Protein AF-A0A4S8V772-F1 (afdb_monomer_lite)

Organism: Aureobasidium pullulans (NCBI:txid5580)

Structure (mmCIF, N/CA/C/O backbone):
data_AF-A0A4S8V772-F1
#
_entry.id   AF-A0A4S8V772-F1
#
loop_
_atom_site.group_PDB
_atom_site.id
_atom_s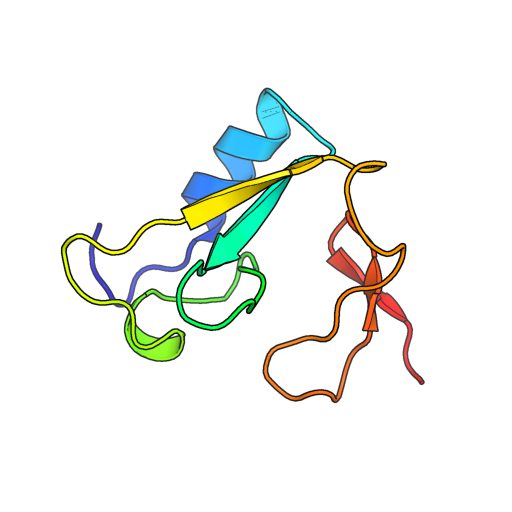ite.type_symbol
_atom_site.label_atom_id
_atom_site.label_alt_id
_atom_site.label_comp_id
_atom_site.label_asym_id
_atom_site.label_entity_id
_atom_site.label_seq_id
_atom_site.pdbx_PDB_ins_code
_atom_site.Cartn_x
_atom_site.Cartn_y
_atom_site.Cartn_z
_atom_site.occupancy
_atom_site.B_iso_or_equiv
_atom_site.auth_seq_id
_atom_site.auth_comp_id
_atom_site.auth_asym_id
_atom_site.auth_atom_id
_atom_site.pdbx_PDB_model_num
ATOM 1 N N . MET A 1 1 ? -1.799 5.461 12.560 1.00 71.19 1 MET A N 1
ATOM 2 C CA . MET A 1 1 ? -1.745 6.232 11.299 1.00 71.19 1 MET A CA 1
ATOM 3 C C . MET A 1 1 ? -3.101 6.893 11.104 1.00 71.19 1 MET A C 1
ATOM 5 O O . MET A 1 1 ? -4.088 6.260 11.450 1.00 71.19 1 MET A O 1
ATOM 9 N N . ASN A 1 2 ? -3.165 8.141 10.633 1.00 85.00 2 ASN A N 1
ATOM 10 C CA . ASN A 1 2 ? -4.440 8.742 10.227 1.00 85.00 2 ASN A CA 1
ATOM 11 C C . ASN A 1 2 ? -4.913 8.035 8.932 1.00 85.00 2 ASN A C 1
ATOM 13 O O . ASN A 1 2 ? -4.095 7.904 8.021 1.00 85.00 2 ASN A O 1
ATOM 17 N N . PRO A 1 3 ? -6.166 7.546 8.856 1.00 84.69 3 PRO A N 1
ATOM 18 C CA . PRO A 1 3 ? -6.647 6.721 7.744 1.00 84.69 3 PRO A CA 1
ATOM 19 C C . PRO A 1 3 ? -6.707 7.441 6.387 1.00 84.69 3 PRO A C 1
ATOM 21 O O . PRO A 1 3 ? -6.710 6.775 5.356 1.00 84.69 3 PRO A O 1
ATOM 24 N N . ASP A 1 4 ? -6.663 8.773 6.373 1.00 88.25 4 ASP A N 1
ATOM 25 C CA . ASP A 1 4 ? -6.619 9.577 5.144 1.00 88.25 4 ASP A CA 1
ATOM 26 C C . ASP A 1 4 ? -5.197 10.032 4.780 1.00 88.25 4 ASP A C 1
ATOM 28 O O . ASP A 1 4 ? -4.978 10.707 3.777 1.00 88.25 4 ASP A O 1
ATOM 32 N N . THR A 1 5 ? -4.202 9.670 5.593 1.00 88.88 5 THR A N 1
ATOM 33 C CA . THR A 1 5 ? -2.790 9.890 5.264 1.00 88.88 5 THR A CA 1
ATOM 34 C C . THR A 1 5 ? -2.293 8.772 4.361 1.00 88.88 5 THR A C 1
ATOM 36 O O . THR A 1 5 ? -2.559 7.599 4.617 1.00 88.88 5 THR A O 1
ATOM 39 N N . SER A 1 6 ? -1.543 9.129 3.320 1.00 90.12 6 SER A N 1
ATOM 40 C CA . SER A 1 6 ? -1.026 8.151 2.370 1.00 90.12 6 SER A CA 1
ATOM 41 C C . SER A 1 6 ? 0.109 7.295 2.942 1.00 90.12 6 SER A C 1
ATOM 43 O O . SER A 1 6 ? 0.806 7.679 3.890 1.00 90.12 6 SER A O 1
ATOM 45 N N . PHE A 1 7 ? 0.336 6.132 2.330 1.00 88.00 7 PHE A N 1
ATOM 46 C CA . PHE A 1 7 ? 1.428 5.222 2.686 1.00 88.00 7 PHE A CA 1
ATOM 47 C C . PHE A 1 7 ? 2.821 5.717 2.281 1.00 88.00 7 PHE A C 1
ATOM 49 O O . PHE A 1 7 ? 3.811 5.084 2.650 1.00 88.00 7 PHE A O 1
ATOM 56 N N . GLN A 1 8 ? 2.933 6.862 1.600 1.00 87.81 8 GLN A N 1
ATOM 57 C CA . GLN A 1 8 ? 4.188 7.408 1.081 1.00 87.81 8 GLN A CA 1
ATOM 58 C C . GLN A 1 8 ? 5.334 7.388 2.101 1.00 87.81 8 GLN A C 1
ATOM 60 O O . GLN A 1 8 ? 6.420 6.905 1.792 1.00 87.81 8 GLN A O 1
ATOM 65 N N . SER A 1 9 ? 5.122 7.883 3.324 1.00 88.19 9 SER A N 1
ATOM 66 C CA . SER A 1 9 ? 6.180 7.908 4.347 1.00 88.19 9 SER A CA 1
ATOM 67 C C . SER A 1 9 ? 6.574 6.505 4.815 1.00 88.19 9 SER A C 1
ATOM 69 O O . SER A 1 9 ? 7.759 6.231 4.990 1.00 88.19 9 SER A O 1
ATOM 71 N N . VAL A 1 10 ? 5.598 5.604 4.966 1.00 86.88 10 VAL A N 1
ATOM 72 C CA . VAL A 1 10 ? 5.824 4.210 5.384 1.00 86.88 10 VAL A CA 1
ATOM 73 C C . VAL A 1 10 ? 6.628 3.466 4.320 1.00 86.88 10 VAL A C 1
ATOM 75 O O . VAL A 1 10 ? 7.658 2.866 4.622 1.00 86.88 10 VAL A O 1
ATOM 78 N N . LEU A 1 11 ? 6.197 3.560 3.062 1.00 86.00 11 LEU A N 1
ATOM 79 C CA . LEU A 1 11 ? 6.849 2.911 1.930 1.00 86.00 11 LEU A CA 1
ATOM 80 C C . LEU A 1 11 ? 8.216 3.528 1.626 1.00 86.00 11 LEU A C 1
ATOM 82 O O . LEU A 1 11 ? 9.159 2.802 1.316 1.00 86.00 11 LEU A O 1
ATOM 86 N N . LYS A 1 12 ? 8.381 4.844 1.803 1.00 87.06 12 LYS A N 1
ATOM 87 C CA . LYS A 1 12 ? 9.688 5.502 1.698 1.00 87.06 12 LYS A CA 1
ATOM 88 C C . LYS A 1 12 ? 10.674 4.952 2.728 1.00 87.06 12 LYS A C 1
ATOM 90 O O . LYS A 1 12 ? 11.785 4.589 2.349 1.00 87.06 12 LYS A O 1
ATOM 95 N N . SER A 1 13 ? 10.282 4.851 4.000 1.00 87.88 13 SER A N 1
ATOM 96 C CA . SER A 1 13 ? 11.130 4.254 5.041 1.00 87.88 13 SER A CA 1
ATOM 97 C C . SER A 1 13 ? 11.412 2.774 4.778 1.00 87.88 13 SER A C 1
ATOM 99 O O . SER A 1 13 ? 12.549 2.334 4.923 1.00 87.88 13 SER A O 1
ATOM 101 N N . LEU A 1 14 ? 10.416 2.013 4.313 1.00 83.88 14 LEU A N 1
ATOM 102 C CA . LEU A 1 14 ? 10.596 0.606 3.949 1.00 83.88 14 LEU A CA 1
ATOM 103 C C . LEU A 1 14 ? 11.646 0.440 2.844 1.00 83.88 14 LEU A C 1
ATOM 105 O O . LEU A 1 14 ? 12.559 -0.374 2.974 1.00 83.88 14 LEU A O 1
ATOM 109 N N . ARG A 1 15 ? 11.556 1.244 1.779 1.00 83.06 15 ARG A N 1
ATOM 110 C CA . ARG A 1 15 ? 12.472 1.182 0.632 1.00 83.06 15 ARG A CA 1
ATOM 111 C C . ARG A 1 15 ? 13.881 1.686 0.951 1.00 83.06 15 ARG A C 1
ATOM 113 O O . ARG A 1 15 ? 14.821 1.270 0.283 1.00 83.06 15 ARG A O 1
ATOM 120 N N . GLN A 1 16 ? 14.061 2.520 1.978 1.00 84.75 16 GLN A N 1
ATOM 121 C CA . GLN A 1 16 ? 15.400 2.910 2.443 1.00 84.75 16 GLN A CA 1
ATOM 122 C C . GLN A 1 16 ? 16.197 1.710 2.965 1.00 84.75 16 GLN A C 1
ATOM 124 O O . GLN A 1 16 ? 17.383 1.590 2.669 1.00 84.75 16 GLN A O 1
ATOM 129 N N . SER A 1 17 ? 15.554 0.817 3.718 1.00 80.75 17 SER A N 1
ATOM 130 C CA . SER A 1 17 ? 16.197 -0.394 4.246 1.00 80.75 17 SER A CA 1
ATOM 131 C C . SER A 1 17 ? 16.095 -1.581 3.289 1.00 80.75 17 SER A C 1
ATOM 133 O O . SER A 1 17 ? 16.949 -2.466 3.293 1.00 80.75 17 SER A O 1
ATOM 135 N N . HIS A 1 18 ? 15.051 -1.609 2.463 1.00 79.50 18 HIS A N 1
ATOM 136 C CA . HIS A 1 18 ? 14.726 -2.719 1.579 1.00 79.50 18 HIS A CA 1
ATOM 137 C C . HIS A 1 18 ? 14.178 -2.204 0.237 1.00 79.50 18 HIS A C 1
ATOM 139 O O . HIS A 1 18 ? 12.967 -2.220 0.013 1.00 79.50 18 HIS A O 1
ATOM 145 N N . PRO A 1 19 ? 15.050 -1.768 -0.690 1.00 74.06 19 PRO A N 1
ATOM 146 C CA . PRO A 1 19 ? 14.663 -1.022 -1.897 1.00 74.06 19 PRO A CA 1
ATOM 147 C C . PRO A 1 19 ? 13.780 -1.786 -2.891 1.00 74.06 19 PRO A C 1
ATOM 149 O O . PRO A 1 19 ? 13.288 -1.195 -3.846 1.00 74.06 19 PRO A O 1
ATOM 152 N N . ARG A 1 20 ? 13.587 -3.089 -2.680 1.00 74.44 20 ARG A N 1
ATOM 153 C CA . ARG A 1 20 ? 12.814 -3.993 -3.540 1.00 74.44 20 ARG A CA 1
ATOM 154 C C . ARG A 1 20 ? 11.637 -4.646 -2.806 1.00 74.44 20 ARG A C 1
ATOM 156 O O . ARG A 1 20 ? 11.153 -5.678 -3.257 1.00 74.44 20 ARG A O 1
ATOM 163 N N . LYS A 1 21 ? 11.223 -4.097 -1.655 1.00 76.38 21 LYS A N 1
ATOM 164 C CA . LYS A 1 21 ? 10.054 -4.582 -0.911 1.00 76.38 21 LYS A CA 1
ATOM 165 C C . LYS A 1 21 ? 8.794 -3.796 -1.250 1.00 76.38 21 LYS A C 1
ATOM 167 O O . LYS A 1 21 ? 8.829 -2.569 -1.353 1.00 76.38 21 LYS A O 1
ATOM 172 N N . VAL A 1 22 ? 7.685 -4.520 -1.337 1.00 79.81 22 VAL A N 1
ATOM 173 C CA . VAL A 1 22 ? 6.327 -3.988 -1.491 1.00 79.81 22 VAL A CA 1
ATOM 174 C C . VAL A 1 22 ? 5.432 -4.524 -0.377 1.00 79.81 22 VAL A C 1
ATOM 176 O O . VAL A 1 22 ? 5.777 -5.490 0.309 1.00 79.81 22 VAL A O 1
ATOM 179 N N . LEU A 1 23 ? 4.298 -3.857 -0.179 1.00 84.69 23 LEU A N 1
ATOM 180 C CA . LEU A 1 23 ? 3.273 -4.252 0.780 1.00 84.69 23 LEU A CA 1
ATOM 181 C C . LEU A 1 23 ? 2.036 -4.736 0.029 1.00 84.69 23 LEU A C 1
ATOM 183 O O . LEU A 1 23 ? 1.651 -4.133 -0.973 1.00 84.69 23 LEU A O 1
ATOM 187 N N . GLN A 1 24 ? 1.398 -5.777 0.547 1.00 85.06 24 GLN A N 1
ATOM 188 C CA . GLN A 1 24 ? 0.120 -6.283 0.059 1.00 85.06 24 GLN A CA 1
ATOM 189 C C . GLN A 1 24 ? -0.854 -6.421 1.226 1.00 85.06 24 GLN A C 1
ATOM 191 O O . GLN A 1 24 ? -0.477 -6.821 2.324 1.00 85.06 24 GLN A O 1
ATOM 196 N N . VAL A 1 25 ? -2.116 -6.092 0.996 1.00 86.12 25 VAL A N 1
ATOM 197 C CA . VAL A 1 25 ? -3.195 -6.311 1.955 1.00 86.12 25 VAL A CA 1
ATOM 198 C C . VAL A 1 25 ? -3.579 -7.785 1.918 1.00 86.12 25 VAL A C 1
ATOM 200 O O . VAL A 1 25 ? -4.084 -8.253 0.899 1.00 86.12 25 VAL A O 1
ATOM 203 N N . GLU A 1 26 ? -3.383 -8.508 3.024 1.00 83.38 26 GLU A N 1
ATOM 204 C CA . GLU A 1 26 ? -3.625 -9.961 3.090 1.00 83.38 26 GLU A CA 1
ATOM 205 C C . GLU A 1 26 ? -5.058 -10.324 2.673 1.00 83.38 26 GLU A C 1
ATOM 207 O O . GLU A 1 26 ? -5.274 -11.229 1.871 1.00 83.38 26 GLU A O 1
ATOM 212 N N . ALA A 1 27 ? -6.043 -9.571 3.167 1.00 80.81 27 ALA A N 1
ATOM 213 C CA . ALA A 1 27 ? -7.458 -9.866 2.956 1.00 80.81 27 ALA A CA 1
ATOM 214 C C . ALA A 1 27 ? -7.918 -9.714 1.496 1.00 80.81 27 ALA A C 1
ATOM 216 O O . ALA A 1 27 ? -8.904 -10.332 1.097 1.00 80.81 27 ALA A O 1
ATOM 217 N N . THR A 1 28 ? -7.242 -8.876 0.705 1.00 80.19 28 THR A N 1
ATOM 218 C CA . THR A 1 28 ? -7.668 -8.549 -0.668 1.00 80.19 28 THR A CA 1
ATOM 219 C C . THR A 1 28 ? -6.657 -8.963 -1.731 1.00 80.19 28 THR A C 1
ATOM 221 O O . THR A 1 28 ? -6.979 -8.920 -2.915 1.00 80.19 28 THR A O 1
ATOM 224 N N . GLY A 1 29 ? -5.431 -9.327 -1.341 1.00 78.31 29 GLY A N 1
ATOM 225 C CA . GLY A 1 29 ? -4.317 -9.538 -2.266 1.00 78.31 29 GLY A CA 1
ATOM 226 C C . GLY A 1 29 ? -3.879 -8.261 -2.995 1.00 78.31 29 GLY A C 1
ATOM 227 O O . GLY A 1 29 ? -3.081 -8.317 -3.929 1.00 78.31 29 GLY A O 1
ATOM 228 N N . ARG A 1 30 ? -4.400 -7.090 -2.606 1.00 79.06 30 ARG A N 1
ATOM 229 C CA . ARG A 1 30 ? -4.102 -5.824 -3.274 1.00 79.06 30 ARG A CA 1
ATOM 230 C C . ARG A 1 30 ? -2.777 -5.255 -2.792 1.00 79.06 30 ARG A C 1
ATOM 232 O O . ARG A 1 30 ? -2.550 -5.132 -1.591 1.00 79.06 30 ARG A O 1
ATOM 239 N N . PHE A 1 31 ? -1.939 -4.825 -3.726 1.00 83.25 31 PHE A N 1
ATOM 240 C CA . PHE A 1 31 ? -0.709 -4.117 -3.399 1.00 83.25 31 PHE A CA 1
ATOM 241 C C . PHE A 1 31 ? -0.954 -2.669 -2.984 1.00 83.25 31 PHE A C 1
ATOM 243 O O . PHE A 1 31 ? -1.868 -2.008 -3.475 1.00 83.25 31 PHE A O 1
ATOM 250 N N . VAL A 1 32 ? -0.108 -2.196 -2.075 1.00 84.75 32 VAL A N 1
ATOM 251 C CA . VAL A 1 32 ? -0.149 -0.845 -1.522 1.00 84.75 32 VAL A CA 1
ATOM 252 C C . VAL A 1 32 ? 0.860 0.033 -2.253 1.00 84.75 32 VAL A C 1
ATOM 254 O O . VAL A 1 32 ? 2.060 -0.261 -2.276 1.00 84.75 32 VAL A O 1
ATOM 257 N N . PHE A 1 33 ? 0.376 1.145 -2.793 1.00 84.25 33 PHE A N 1
ATOM 258 C CA . PHE A 1 33 ? 1.176 2.161 -3.468 1.00 84.25 33 PHE A CA 1
ATOM 259 C C . PHE A 1 33 ? 1.330 3.425 -2.611 1.00 84.25 33 PHE A C 1
ATOM 261 O O . PHE A 1 33 ? 0.614 3.643 -1.637 1.00 84.25 33 PHE A O 1
ATOM 268 N N . ASP A 1 34 ? 2.276 4.294 -2.976 1.00 85.94 34 ASP A N 1
ATOM 269 C CA . ASP A 1 34 ? 2.626 5.484 -2.181 1.00 85.94 34 ASP A CA 1
ATOM 270 C C . ASP A 1 34 ? 1.459 6.459 -2.001 1.00 85.94 34 ASP A C 1
ATOM 272 O O . ASP A 1 34 ? 1.362 7.122 -0.968 1.00 85.94 34 ASP A O 1
ATOM 276 N N . SER A 1 35 ? 0.591 6.553 -3.008 1.00 85.00 35 SER A N 1
ATOM 277 C CA . SER A 1 35 ? -0.587 7.418 -3.004 1.00 85.00 35 SER A CA 1
ATOM 278 C C . SER A 1 35 ? -1.791 6.810 -2.295 1.00 85.00 35 SER A C 1
ATOM 280 O O . SER A 1 35 ? -2.720 7.554 -1.993 1.00 85.00 35 SER A O 1
ATOM 282 N N . ASP A 1 36 ? -1.795 5.496 -2.045 1.00 86.81 36 ASP A N 1
ATOM 283 C CA . ASP A 1 36 ? -2.920 4.847 -1.381 1.00 86.81 36 ASP A CA 1
ATOM 284 C C . ASP A 1 36 ? -3.043 5.356 0.057 1.00 86.81 36 ASP A C 1
ATOM 286 O O . ASP A 1 36 ? -2.045 5.589 0.749 1.00 86.81 36 ASP A O 1
ATOM 290 N N . THR A 1 37 ? -4.281 5.482 0.524 1.00 89.25 37 THR A N 1
ATOM 291 C CA . THR A 1 37 ? -4.609 5.706 1.932 1.00 89.25 37 THR A CA 1
ATOM 292 C C . THR A 1 37 ? -5.287 4.470 2.525 1.00 89.25 37 THR A C 1
ATOM 294 O O . THR A 1 37 ? -5.936 3.710 1.797 1.00 89.25 37 THR A O 1
ATOM 297 N N . PRO A 1 38 ? -5.198 4.255 3.850 1.00 88.56 38 PRO A N 1
ATOM 298 C CA . PRO A 1 38 ? -5.974 3.213 4.513 1.00 88.56 38 PRO A CA 1
ATOM 299 C C . PRO A 1 38 ? -7.471 3.255 4.169 1.00 88.56 38 PRO A C 1
ATOM 301 O O . PRO A 1 38 ? -8.044 2.206 3.889 1.00 88.56 38 PRO A O 1
ATOM 304 N N . THR A 1 39 ? -8.088 4.442 4.103 1.00 88.44 39 THR A N 1
ATOM 305 C CA . THR A 1 39 ? -9.504 4.599 3.721 1.00 88.44 39 THR A CA 1
ATOM 306 C C . THR A 1 39 ? -9.784 4.087 2.303 1.00 88.44 39 THR A C 1
ATOM 308 O O . THR A 1 39 ? -10.757 3.364 2.098 1.00 88.44 39 THR A O 1
ATOM 311 N N . GLN A 1 40 ? -8.937 4.414 1.320 1.00 86.81 40 GLN A N 1
ATOM 312 C CA . GLN A 1 40 ? -9.104 3.967 -0.075 1.00 86.81 40 GLN A CA 1
ATOM 313 C C . GLN A 1 40 ? -8.947 2.455 -0.237 1.00 86.81 40 GLN A C 1
ATOM 315 O O . GLN A 1 40 ? -9.608 1.844 -1.075 1.00 86.81 40 GLN A O 1
ATOM 320 N N . LEU A 1 41 ? -8.077 1.859 0.574 1.00 84.25 41 LEU A N 1
ATOM 321 C CA . LEU A 1 41 ? -7.878 0.416 0.635 1.00 84.25 41 LEU A CA 1
ATOM 322 C C . LEU A 1 41 ? -8.954 -0.299 1.467 1.00 84.25 41 LEU A C 1
ATOM 324 O O . LEU A 1 41 ? -8.973 -1.526 1.503 1.00 84.25 41 LEU A O 1
ATOM 328 N N . GLY A 1 42 ? -9.848 0.450 2.122 1.00 86.50 42 GLY A N 1
ATOM 329 C CA . GLY A 1 42 ? -10.873 -0.098 3.006 1.00 86.50 42 GLY A CA 1
ATOM 330 C C . GLY A 1 42 ? -10.301 -0.733 4.272 1.00 86.50 42 GLY A C 1
ATOM 331 O O . GLY A 1 42 ? -10.958 -1.603 4.849 1.00 86.50 42 GLY A O 1
ATOM 332 N N . LEU A 1 43 ? -9.097 -0.316 4.690 1.00 85.44 43 LEU A N 1
ATOM 333 C CA . LEU A 1 43 ? -8.386 -0.986 5.765 1.00 85.44 43 LEU A CA 1
ATOM 334 C C . LEU A 1 43 ? -9.077 -0.800 7.112 1.00 85.44 43 LEU A C 1
ATOM 336 O O . LEU A 1 43 ? -9.448 0.313 7.500 1.00 85.44 43 LEU A O 1
ATOM 340 N N . LYS A 1 44 ? -9.188 -1.889 7.867 1.00 84.38 44 LYS A N 1
ATOM 341 C CA . LYS A 1 44 ? -9.735 -1.890 9.227 1.00 84.38 44 LYS A CA 1
ATOM 342 C C . LYS A 1 44 ? -8.619 -2.017 10.255 1.00 84.38 44 LYS A C 1
ATOM 344 O O . LYS A 1 44 ? -7.559 -2.586 10.009 1.00 84.38 44 LYS A O 1
ATOM 349 N N . GLY A 1 45 ? -8.864 -1.481 11.450 1.00 83.19 45 GLY A N 1
ATOM 350 C CA . GLY A 1 45 ? -7.930 -1.629 12.564 1.00 83.19 45 GLY A CA 1
ATOM 351 C C . GLY A 1 45 ? -7.656 -3.108 12.850 1.00 83.19 45 GLY A C 1
ATOM 352 O O . GLY A 1 45 ? -8.592 -3.858 13.114 1.00 83.19 45 GLY A O 1
ATOM 353 N N . GLY A 1 46 ? -6.382 -3.503 12.801 1.00 81.50 46 GLY A N 1
ATOM 354 C CA . GLY A 1 46 ? -5.944 -4.883 13.029 1.00 81.50 46 GLY A CA 1
ATOM 355 C C . GLY A 1 46 ? -5.748 -5.726 11.766 1.00 81.50 46 GLY A C 1
ATOM 356 O O . GLY A 1 46 ? -5.418 -6.899 11.902 1.00 81.50 46 GLY A O 1
ATOM 357 N N . GLU A 1 47 ? -5.920 -5.170 10.564 1.00 83.19 47 GLU A N 1
ATOM 358 C CA . GLU A 1 47 ? -5.571 -5.889 9.334 1.00 83.19 47 GLU A CA 1
ATOM 359 C C . GLU A 1 47 ? -4.066 -6.102 9.158 1.00 83.19 47 GLU A C 1
ATOM 361 O O . GLU A 1 47 ? -3.234 -5.260 9.512 1.00 83.19 47 GLU A O 1
ATOM 366 N N . THR A 1 48 ? -3.744 -7.241 8.550 1.00 84.44 48 THR A N 1
ATOM 367 C CA . THR A 1 48 ? -2.384 -7.661 8.234 1.00 84.44 48 THR A CA 1
ATOM 368 C C . THR A 1 48 ? -1.957 -7.128 6.871 1.00 84.44 48 THR A C 1
ATOM 370 O O . THR A 1 48 ? -2.663 -7.275 5.868 1.00 84.44 48 THR A O 1
ATOM 373 N N . LEU A 1 49 ? -0.749 -6.567 6.821 1.00 85.19 49 LEU A N 1
ATOM 374 C CA . LEU A 1 49 ? -0.040 -6.298 5.576 1.00 85.19 49 LEU A CA 1
ATOM 375 C C . LEU A 1 49 ? 1.087 -7.317 5.424 1.00 85.19 49 LEU A C 1
ATOM 377 O O . LEU A 1 49 ? 1.919 -7.475 6.321 1.00 85.19 49 LEU A O 1
ATOM 381 N N . LEU A 1 50 ? 1.112 -7.993 4.284 1.00 84.06 50 LEU A N 1
ATOM 382 C CA . LEU A 1 50 ? 2.167 -8.913 3.900 1.00 84.06 50 LEU A CA 1
ATOM 383 C C . LEU A 1 50 ? 3.308 -8.142 3.238 1.00 84.06 50 LEU A C 1
ATOM 385 O O . LEU A 1 50 ? 3.091 -7.168 2.513 1.00 84.06 50 LEU A O 1
ATOM 389 N N . PHE A 1 51 ? 4.532 -8.595 3.493 1.00 82.06 51 PHE A N 1
ATOM 390 C CA . PHE A 1 51 ? 5.738 -8.050 2.884 1.00 82.06 51 PHE A CA 1
ATOM 391 C C . PHE A 1 51 ? 6.219 -9.002 1.803 1.00 82.06 51 PHE A C 1
ATOM 393 O O . PHE A 1 51 ? 6.495 -10.163 2.094 1.00 82.06 51 PHE A O 1
ATOM 400 N N . PHE A 1 52 ? 6.414 -8.474 0.602 1.00 78.81 52 PHE A N 1
ATOM 401 C CA . PHE A 1 52 ? 6.994 -9.216 -0.511 1.00 78.81 52 PHE A CA 1
ATOM 402 C C . PHE A 1 52 ? 8.264 -8.536 -0.988 1.00 78.81 52 PHE A C 1
ATOM 404 O O . PHE A 1 52 ? 8.377 -7.308 -0.918 1.00 78.81 52 PHE A O 1
ATOM 411 N N . GLN A 1 53 ? 9.226 -9.321 -1.466 1.00 75.19 53 GLN A N 1
ATOM 412 C CA . GLN A 1 53 ? 10.425 -8.809 -2.124 1.00 75.19 53 GLN A CA 1
ATOM 413 C C . GLN A 1 53 ? 10.471 -9.254 -3.588 1.00 75.19 53 GLN A C 1
ATOM 415 O O . GLN A 1 53 ? 9.914 -10.290 -3.950 1.00 75.19 53 GLN A O 1
ATOM 420 N N . GLU A 1 54 ? 11.184 -8.493 -4.417 1.00 67.38 54 GLU A N 1
ATOM 421 C CA . GLU A 1 54 ? 11.458 -8.873 -5.805 1.00 67.38 54 GLU A CA 1
ATOM 422 C C . GLU A 1 54 ? 12.055 -10.293 -5.864 1.00 67.38 54 GLU A C 1
ATOM 424 O O . GLU A 1 54 ? 13.169 -10.527 -5.393 1.00 67.38 54 GLU A O 1
ATOM 429 N N . GLY A 1 55 ? 11.297 -11.233 -6.438 1.00 66.81 55 GLY A N 1
ATOM 430 C CA . GLY A 1 55 ? 11.650 -12.655 -6.523 1.00 66.81 55 GLY A CA 1
ATOM 431 C C . GLY A 1 55 ? 10.668 -13.602 -5.826 1.00 66.81 55 GLY A C 1
ATOM 432 O O . GLY A 1 55 ? 10.597 -14.761 -6.227 1.00 66.81 55 GLY A O 1
ATOM 433 N N . ASP A 1 56 ? 9.882 -13.112 -4.862 1.00 68.69 56 ASP A N 1
ATOM 434 C CA . ASP A 1 56 ? 8.882 -13.919 -4.141 1.00 68.69 56 ASP A CA 1
ATOM 435 C C . ASP A 1 56 ? 7.530 -13.995 -4.891 1.00 68.69 56 ASP A C 1
ATOM 437 O O . ASP A 1 56 ? 6.722 -14.881 -4.625 1.00 68.69 56 ASP A O 1
ATOM 441 N N . GLU A 1 57 ? 7.278 -13.085 -5.840 1.00 61.44 57 GLU A N 1
ATOM 442 C CA . GLU A 1 57 ? 5.956 -12.837 -6.444 1.00 61.44 57 GLU A CA 1
ATOM 443 C C . GLU A 1 57 ? 6.034 -12.366 -7.925 1.00 61.44 57 GLU A C 1
ATOM 445 O O . GLU A 1 57 ? 7.140 -12.155 -8.441 1.00 61.44 57 GLU A O 1
ATOM 450 N N . PRO A 1 58 ? 4.904 -12.244 -8.670 1.00 58.31 58 PRO A N 1
ATOM 451 C CA . PRO A 1 58 ? 4.914 -11.975 -10.115 1.00 58.31 58 PRO A CA 1
ATOM 452 C C . PRO A 1 58 ? 5.620 -10.665 -10.515 1.00 58.31 58 PRO A C 1
ATOM 454 O O . PRO A 1 58 ? 5.641 -9.673 -9.794 1.00 58.31 58 PRO A O 1
ATOM 457 N N . LYS A 1 59 ? 6.193 -10.640 -11.728 1.00 58.75 59 LYS A N 1
ATOM 458 C CA . LYS A 1 59 ? 7.005 -9.517 -12.248 1.00 58.7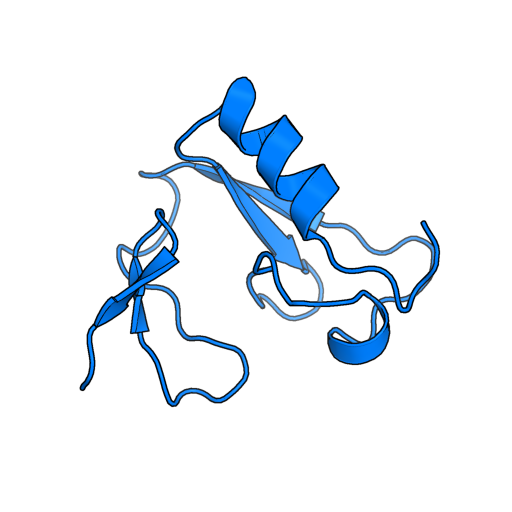5 59 LYS A CA 1
ATOM 459 C C . LYS A 1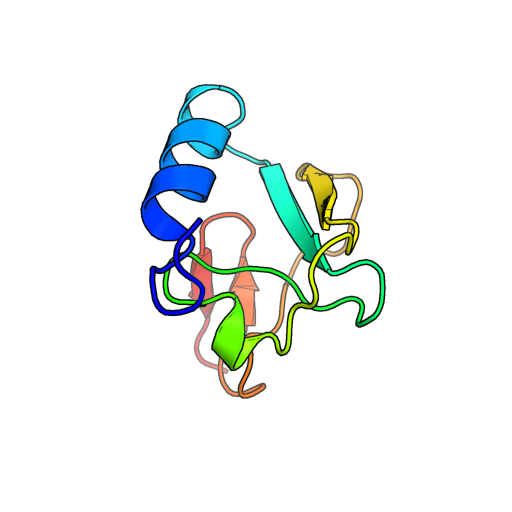 59 ? 6.244 -8.192 -12.436 1.00 58.75 59 LYS A C 1
ATOM 461 O O . LYS A 1 59 ? 6.897 -7.175 -12.654 1.00 58.75 59 LYS A O 1
ATOM 466 N N . VAL A 1 60 ? 4.911 -8.206 -12.401 1.00 59.81 60 VAL A N 1
ATOM 467 C CA . VAL A 1 60 ? 4.046 -7.065 -12.736 1.00 59.81 60 VAL A CA 1
ATOM 468 C C . VAL A 1 60 ? 2.898 -6.984 -11.735 1.00 59.81 60 VAL A C 1
ATOM 470 O O . VAL A 1 60 ? 2.282 -8.003 -11.425 1.00 59.81 60 VAL A O 1
ATOM 473 N N . MET A 1 61 ? 2.605 -5.776 -11.260 1.00 65.38 61 MET A N 1
ATOM 474 C CA . MET A 1 61 ? 1.511 -5.474 -10.339 1.00 65.38 61 MET A CA 1
ATOM 475 C C . MET A 1 61 ? 0.499 -4.576 -11.060 1.00 65.38 61 MET A C 1
ATOM 477 O O . MET A 1 61 ? 0.890 -3.667 -11.789 1.00 65.38 61 MET A O 1
ATOM 481 N N . LEU A 1 62 ? -0.798 -4.824 -10.881 1.00 59.31 62 LEU A N 1
ATOM 482 C CA . LEU A 1 62 ? -1.851 -3.942 -11.394 1.00 59.31 62 LEU A CA 1
ATOM 483 C C . LEU A 1 62 ? -2.214 -2.906 -10.331 1.00 59.31 62 LEU A C 1
ATOM 485 O O . LEU A 1 62 ? -2.332 -3.242 -9.150 1.00 59.31 62 LEU A O 1
ATOM 489 N N . ASP A 1 63 ? -2.394 -1.658 -10.756 1.00 59.28 63 ASP A N 1
ATOM 490 C CA . ASP A 1 63 ? -2.876 -0.606 -9.871 1.00 59.28 63 ASP A CA 1
ATOM 491 C C . ASP A 1 63 ? -4.357 -0.793 -9.487 1.00 59.28 63 ASP A C 1
ATOM 493 O O . ASP A 1 63 ? -5.088 -1.631 -10.021 1.00 59.28 63 ASP A O 1
ATOM 497 N N . ALA A 1 64 ? -4.807 0.041 -8.550 1.00 53.09 64 ALA A N 1
ATOM 498 C CA . ALA A 1 64 ? -6.170 0.109 -8.027 1.00 53.09 64 ALA A CA 1
ATOM 499 C C . ALA A 1 64 ? -7.290 0.157 -9.076 1.00 53.09 64 ALA A C 1
ATOM 501 O O . ALA A 1 64 ? -8.431 -0.201 -8.784 1.00 53.09 64 ALA A O 1
ATOM 502 N N . THR A 1 65 ? -6.976 0.694 -10.251 1.00 56.62 65 THR A N 1
ATOM 503 C CA . THR A 1 65 ? -7.923 0.997 -11.321 1.00 56.62 65 THR A CA 1
ATOM 504 C C . THR A 1 65 ? -7.853 -0.024 -12.450 1.00 56.62 65 THR A C 1
ATOM 506 O O . THR A 1 65 ? -8.651 0.048 -13.381 1.00 56.62 65 THR A O 1
ATOM 509 N N . MET A 1 66 ? -6.906 -0.971 -12.370 1.00 59.81 66 MET A N 1
ATOM 510 C CA . MET A 1 66 ? -6.511 -1.875 -13.452 1.00 59.81 66 MET A CA 1
ATOM 511 C C . MET A 1 66 ? -6.093 -1.145 -14.740 1.00 59.81 66 MET A C 1
ATOM 513 O O . MET A 1 66 ? -5.992 -1.771 -15.793 1.00 59.81 66 MET A O 1
ATOM 517 N N . ALA A 1 67 ? -5.860 0.168 -14.677 1.00 58.12 67 ALA A N 1
ATOM 518 C CA . ALA A 1 67 ? -5.510 0.979 -15.838 1.00 58.12 67 ALA A CA 1
ATOM 519 C C . ALA A 1 67 ? -3.994 1.042 -16.055 1.00 58.12 67 ALA A C 1
ATOM 521 O O . ALA A 1 67 ? -3.542 1.403 -17.141 1.00 58.12 67 ALA A O 1
ATOM 522 N N . VAL A 1 68 ? -3.210 0.696 -15.029 1.00 59.34 68 VAL A N 1
ATOM 523 C CA . VAL A 1 68 ? -1.754 0.794 -15.060 1.00 59.34 68 VAL A CA 1
ATOM 524 C C . VAL A 1 68 ? -1.123 -0.496 -14.556 1.00 59.34 68 VAL A C 1
ATOM 526 O O . VAL A 1 68 ? -1.452 -0.996 -13.479 1.00 59.34 68 VAL A O 1
ATOM 529 N N . MET A 1 69 ? -0.188 -1.024 -15.345 1.00 62.78 69 MET A N 1
ATOM 530 C CA . MET A 1 69 ? 0.757 -2.037 -14.890 1.00 62.78 69 MET A CA 1
ATOM 531 C C . MET A 1 69 ? 1.981 -1.329 -14.327 1.00 62.78 69 MET A C 1
ATOM 533 O O . MET A 1 69 ? 2.613 -0.548 -15.035 1.00 62.78 69 MET A O 1
ATOM 537 N N . SER A 1 70 ? 2.346 -1.619 -13.088 1.00 66.00 70 SER A N 1
ATOM 538 C CA . SER A 1 70 ? 3.549 -1.078 -12.466 1.00 66.00 70 SER A CA 1
ATOM 539 C C . SER A 1 70 ? 4.526 -2.204 -12.144 1.00 66.00 70 SER A C 1
ATOM 541 O O . SER A 1 70 ? 4.134 -3.301 -11.735 1.00 66.00 70 SER A O 1
ATOM 543 N N . ASP A 1 71 ? 5.816 -1.944 -12.345 1.00 65.88 71 AS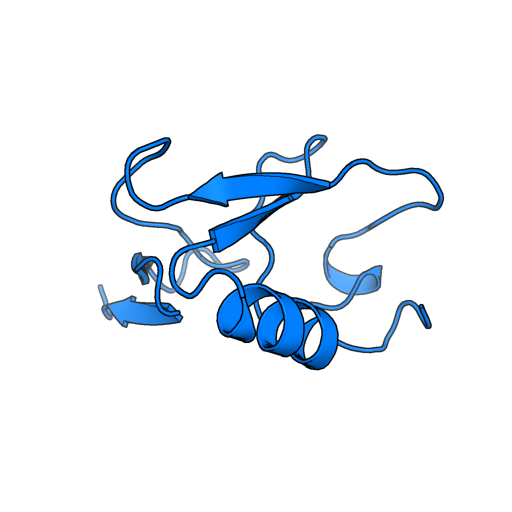P A N 1
ATOM 544 C CA . ASP A 1 71 ? 6.864 -2.817 -11.824 1.00 65.88 71 ASP A CA 1
ATOM 545 C C . ASP A 1 71 ? 7.047 -2.618 -10.305 1.00 65.88 71 ASP A C 1
ATOM 547 O O . ASP A 1 71 ? 6.464 -1.730 -9.677 1.00 65.88 71 ASP A O 1
ATOM 551 N N . TRP A 1 72 ? 7.928 -3.422 -9.713 1.00 61.72 72 TRP A N 1
ATOM 552 C CA . TRP A 1 72 ? 8.303 -3.375 -8.294 1.00 61.72 72 TRP A CA 1
ATOM 553 C C . TRP A 1 72 ? 8.841 -2.017 -7.8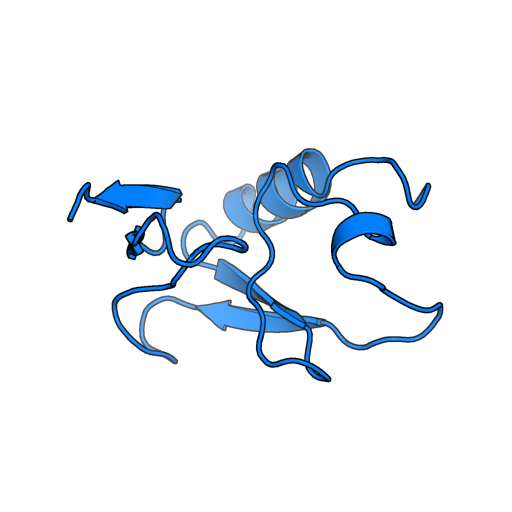11 1.00 61.72 72 TRP A C 1
ATOM 555 O O . TRP A 1 72 ? 8.959 -1.783 -6.608 1.00 61.72 72 TRP A O 1
ATOM 565 N N . ARG A 1 73 ? 9.210 -1.122 -8.731 1.00 58.97 73 ARG A N 1
ATOM 566 C CA . ARG A 1 73 ? 9.731 0.220 -8.448 1.00 58.97 73 ARG A CA 1
ATOM 567 C C . ARG A 1 73 ? 8.656 1.295 -8.603 1.00 58.97 73 ARG A C 1
ATOM 569 O O . ARG A 1 73 ? 8.965 2.469 -8.418 1.00 58.97 73 ARG A O 1
ATOM 576 N N . GLY A 1 74 ? 7.421 0.907 -8.925 1.00 59.66 74 GLY A N 1
ATOM 577 C CA . GLY A 1 74 ? 6.346 1.835 -9.253 1.00 59.66 74 GLY A CA 1
ATOM 578 C C . GLY A 1 74 ? 6.525 2.488 -10.623 1.00 59.66 74 GLY A C 1
ATOM 579 O O . GLY A 1 74 ? 5.917 3.526 -10.875 1.00 59.66 74 GLY A O 1
ATOM 580 N N . ASN A 1 75 ? 7.362 1.927 -11.506 1.00 64.44 75 ASN A N 1
ATOM 581 C CA . ASN A 1 75 ? 7.438 2.409 -12.879 1.00 64.44 75 ASN A CA 1
ATOM 582 C C . ASN A 1 75 ? 6.226 1.890 -13.637 1.00 64.44 75 ASN A C 1
ATOM 584 O O . ASN A 1 75 ? 6.032 0.682 -13.774 1.00 64.44 75 ASN A O 1
ATOM 588 N N . ASN A 1 76 ? 5.435 2.824 -14.142 1.00 66.50 76 ASN A N 1
ATOM 589 C CA . ASN A 1 76 ? 4.240 2.521 -14.903 1.00 66.50 76 ASN A CA 1
ATOM 590 C C . ASN A 1 76 ? 4.619 2.118 -16.332 1.00 66.50 76 ASN A C 1
ATOM 592 O O . ASN A 1 76 ? 5.323 2.853 -17.025 1.00 66.50 76 ASN A O 1
ATOM 596 N N . ALA A 1 77 ? 4.109 0.981 -16.786 1.00 55.78 77 ALA A N 1
ATOM 597 C CA . ALA A 1 77 ? 3.980 0.647 -18.191 1.00 55.78 77 ALA A CA 1
ATOM 598 C C . ALA A 1 77 ? 2.556 1.010 -18.631 1.00 55.78 77 ALA A C 1
ATOM 600 O O . ALA A 1 77 ? 1.573 0.496 -18.092 1.00 55.78 77 ALA A O 1
ATOM 601 N N . THR A 1 78 ? 2.443 1.925 -19.594 1.00 50.59 78 THR A N 1
ATOM 602 C CA . THR A 1 78 ? 1.186 2.149 -20.317 1.00 50.59 78 THR A CA 1
ATOM 603 C C . THR A 1 78 ? 0.931 0.926 -21.195 1.00 50.59 78 THR A C 1
ATOM 605 O O . THR A 1 78 ? 1.843 0.498 -21.904 1.00 50.59 78 THR A O 1
ATOM 608 N N . ILE A 1 79 ? -0.267 0.346 -21.092 1.00 51.78 79 ILE A N 1
ATOM 609 C CA . ILE A 1 79 ? -0.714 -0.770 -21.941 1.00 51.78 79 ILE A CA 1
ATOM 610 C C . ILE A 1 79 ? -1.001 -0.248 -23.351 1.00 51.78 79 ILE A C 1
ATOM 612 O O . ILE A 1 79 ? -1.609 0.843 -23.447 1.00 51.78 79 ILE A O 1
#

pLDDT: mean 76.1, std 11.69, range [50.59, 90.12]

Foldseek 3Di:
DPQQQFCQVVVVVVCVVAVFKWKAFPVPRATGDRRDGNVNVVHDPPTDIDIDGVPRDDQWHADPVSQWIAGSNRDTDGD

Sequence (79 aa):
MNPDTSFQSVLKSLRQSHPRKVLQVEATGRFVFDSDTPTQLGLKGGETLLFFQEGDEPKVMLDATMAVMSDWRGNNATI

Secondary structur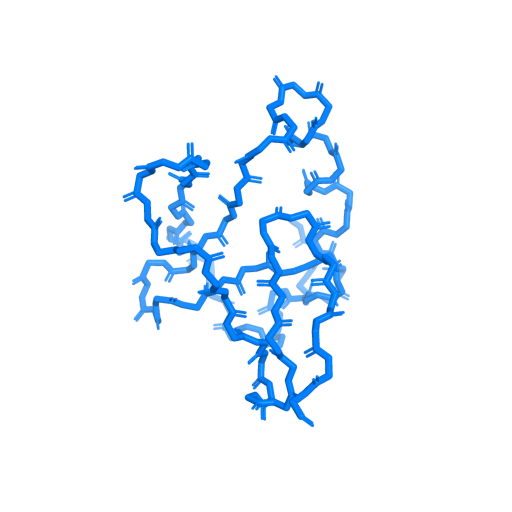e (DSSP, 8-state):
--TTS-THHHHHHHHHH-TTEEEEETTTTEEE-TT--TTTTT--TT--EEEEETTTS-S-EE-TTSS-EE-TT-PEEP-

Radius of gyration: 12.15 Å; chains: 1; bounding box: 27×24×35 Å